Protein AF-A0A422ZQ59-F1 (afdb_monomer_lite)

Radius of gyration: 15.65 Å; chains: 1; bounding box: 48×26×38 Å

Organism: Klebsiella pneumoniae (NCBI:txid573)

Sequence (85 aa):
MGGKDRNYTVVYRGDFIDAVPDGRWMMIQRGKEFGGGYWFGRAYADCFWLEFERPMPLSSCVEYVVLYDHVAARAHEFEDEFKLE

Secondary structure (DSSP, 8-state):
------SEEEE-TT---SS--TT-EEEEEPPTTTT--EEEEEE-SS-EEESSSS-B-HHHHHHHHHHHHHHHHTTT---TT----

Foldseek 3Di:
DDDPPDQEEEAEPPDDDPDQDAQGWYWYWDDVVVVTATFIAHDHRPDTGGPDPDGDHPVVNSVVSVVVVVCVVCVVPDDPPDDDD

pLDDT: mean 87.74, std 12.7, range [37.28, 97.69]

Structure (mmCIF, N/CA/C/O backbone):
data_AF-A0A422ZQ59-F1
#
_entry.id   AF-A0A422ZQ59-F1
#
loop_
_atom_site.group_PDB
_atom_site.id
_atom_site.type_symbol
_atom_site.label_atom_id
_atom_site.label_alt_id
_atom_site.label_comp_id
_atom_site.label_asym_id
_atom_site.label_entity_id
_atom_site.label_seq_id
_atom_site.pdbx_PDB_ins_code
_atom_site.Cartn_x
_atom_site.Cartn_y
_atom_site.Cartn_z
_atom_site.occupancy
_atom_site.B_iso_or_equiv
_atom_site.auth_seq_id
_atom_site.auth_comp_id
_atom_site.auth_asym_id
_atom_site.auth_atom_id
_atom_site.pdbx_PDB_model_num
ATOM 1 N N . MET A 1 1 ? -16.650 8.721 -10.069 1.00 37.28 1 MET A N 1
ATOM 2 C CA . MET A 1 1 ? -15.663 9.796 -10.307 1.00 37.28 1 MET A CA 1
ATOM 3 C C . MET A 1 1 ? -14.319 9.144 -10.573 1.00 37.28 1 MET A C 1
ATOM 5 O O . MET A 1 1 ? -13.663 8.718 -9.634 1.00 37.28 1 MET A O 1
ATOM 9 N N . GLY A 1 2 ? -13.982 8.963 -11.852 1.00 38.28 2 GLY A N 1
ATOM 10 C CA . GLY A 1 2 ? -12.735 8.336 -12.283 1.00 38.28 2 GLY A CA 1
ATOM 11 C C . GLY A 1 2 ? -11.573 9.307 -12.117 1.00 38.28 2 GLY A C 1
ATOM 12 O O . GLY A 1 2 ? -11.363 10.179 -12.954 1.00 38.28 2 GLY A O 1
ATOM 13 N N . GLY A 1 3 ? -10.851 9.192 -11.005 1.00 39.94 3 GLY A N 1
ATOM 14 C CA . GLY A 1 3 ? -9.484 9.696 -10.937 1.00 39.94 3 GLY A CA 1
ATOM 15 C C . GLY A 1 3 ? -8.585 8.756 -11.736 1.00 39.94 3 GLY A C 1
ATOM 16 O O . GLY A 1 3 ? -8.873 7.563 -11.768 1.00 39.94 3 GLY A O 1
ATOM 17 N N . LYS A 1 4 ? -7.536 9.297 -12.380 1.00 51.31 4 LYS A N 1
ATOM 18 C CA . LYS A 1 4 ? -6.416 8.549 -12.992 1.00 51.31 4 LYS A CA 1
ATOM 19 C C . LYS A 1 4 ? -6.234 7.189 -12.317 1.00 51.31 4 LYS A C 1
ATOM 21 O O . LYS A 1 4 ? -6.152 7.180 -11.088 1.00 51.31 4 LYS A O 1
ATOM 26 N N . ASP A 1 5 ? -6.126 6.109 -13.093 1.00 60.09 5 ASP A N 1
ATOM 27 C CA . AS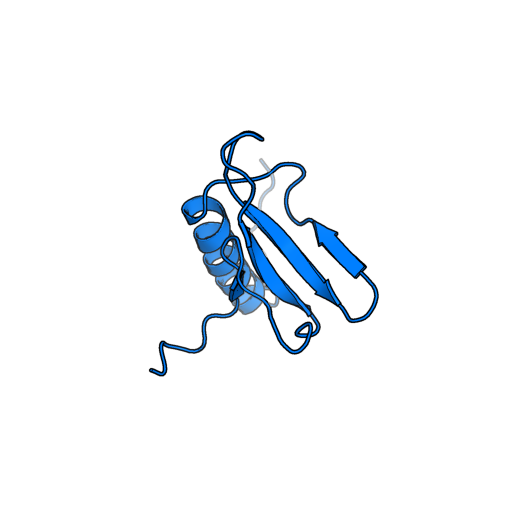P A 1 5 ? -5.754 4.788 -12.581 1.00 60.09 5 ASP A CA 1
ATOM 28 C C . ASP A 1 5 ? -4.440 4.909 -11.805 1.00 60.09 5 ASP A C 1
ATOM 30 O O . ASP A 1 5 ? -3.343 4.940 -12.357 1.00 60.09 5 ASP A O 1
ATOM 34 N N . ARG A 1 6 ? -4.563 5.098 -10.493 1.00 72.25 6 ARG A N 1
ATOM 35 C CA . ARG A 1 6 ? -3.440 5.143 -9.570 1.00 72.25 6 ARG A CA 1
ATOM 36 C C . ARG A 1 6 ? -3.045 3.701 -9.345 1.00 72.25 6 ARG A C 1
ATOM 38 O O . ARG A 1 6 ? -3.909 2.893 -9.006 1.00 72.25 6 ARG A O 1
ATOM 45 N N . ASN A 1 7 ? -1.757 3.394 -9.448 1.00 85.62 7 ASN A N 1
ATOM 46 C CA . ASN A 1 7 ? -1.221 2.056 -9.185 1.00 85.62 7 ASN A CA 1
ATOM 47 C C . ASN A 1 7 ? -1.328 1.639 -7.697 1.00 85.62 7 ASN A C 1
ATOM 49 O O . ASN A 1 7 ? -0.635 0.742 -7.241 1.00 85.62 7 ASN A O 1
ATOM 53 N N . TYR A 1 8 ? -2.178 2.301 -6.906 1.00 91.44 8 TYR A N 1
ATOM 54 C CA . TYR A 1 8 ? -2.419 2.009 -5.502 1.00 91.44 8 TYR A CA 1
ATOM 55 C C . TYR A 1 8 ? -3.885 2.235 -5.116 1.00 91.44 8 TYR A C 1
ATOM 57 O O . TYR A 1 8 ? -4.610 2.991 -5.766 1.00 91.44 8 TYR A O 1
ATOM 65 N N . THR A 1 9 ? -4.299 1.604 -4.020 1.00 92.62 9 THR A N 1
ATOM 66 C CA . THR A 1 9 ? -5.603 1.778 -3.372 1.00 92.62 9 THR A CA 1
ATOM 67 C C . THR A 1 9 ? -5.394 2.293 -1.952 1.00 92.62 9 THR A C 1
ATOM 69 O O . THR A 1 9 ? -4.574 1.758 -1.210 1.00 92.62 9 THR A O 1
ATOM 72 N N . VAL A 1 10 ? -6.140 3.323 -1.553 1.00 94.38 10 VAL A N 1
ATOM 73 C CA . VAL A 1 10 ? -6.157 3.805 -0.164 1.00 94.38 10 VAL A CA 1
ATOM 74 C C . VAL A 1 10 ? -7.438 3.313 0.490 1.00 94.38 10 VAL A C 1
ATOM 76 O O . VAL A 1 10 ? -8.517 3.555 -0.042 1.00 94.38 10 VAL A O 1
ATOM 79 N N . VAL A 1 11 ? -7.312 2.631 1.625 1.00 94.81 11 VAL A N 1
ATOM 80 C CA . VAL A 1 11 ? -8.442 2.168 2.437 1.00 94.81 11 VAL A CA 1
ATOM 81 C C . VAL A 1 11 ? -8.481 3.020 3.699 1.00 94.81 11 VAL A C 1
ATOM 83 O O . VAL A 1 11 ? -7.571 2.937 4.532 1.00 94.81 11 VAL A O 1
ATOM 86 N N . TYR A 1 12 ? -9.496 3.877 3.826 1.00 94.75 12 TYR A N 1
ATOM 87 C CA . TYR A 1 12 ? -9.675 4.690 5.025 1.00 94.75 12 TYR A CA 1
ATOM 88 C C . TYR A 1 12 ? -10.361 3.892 6.135 1.00 94.75 12 TYR A C 1
ATOM 90 O O . TYR A 1 12 ? -10.907 2.809 5.932 1.00 94.75 12 TYR A O 1
ATOM 98 N N . ARG A 1 13 ? -10.305 4.413 7.362 1.00 90.56 13 ARG A N 1
ATOM 99 C CA . ARG A 1 13 ? -10.936 3.753 8.505 1.00 90.56 13 ARG A CA 1
ATOM 100 C C . ARG A 1 13 ? -12.447 3.655 8.308 1.00 90.56 13 ARG A C 1
ATOM 102 O O . ARG A 1 13 ? -13.113 4.675 8.178 1.00 90.56 13 ARG A O 1
ATOM 109 N N . GLY A 1 14 ? -12.966 2.437 8.431 1.00 89.50 14 GLY A N 1
ATOM 110 C CA . GLY A 1 14 ? -14.391 2.149 8.276 1.00 89.50 14 GLY A CA 1
ATOM 111 C C . GLY A 1 14 ? -14.799 1.855 6.834 1.00 89.50 14 GLY A C 1
ATOM 112 O O . GLY A 1 14 ? -15.935 1.439 6.625 1.00 89.50 14 GLY A O 1
ATOM 113 N N . ASP A 1 15 ? -13.884 2.011 5.875 1.00 92.75 15 ASP A N 1
ATOM 114 C CA . ASP A 1 15 ? -14.110 1.588 4.499 1.00 92.75 15 ASP A CA 1
ATOM 115 C C . ASP A 1 15 ? -13.906 0.078 4.361 1.00 92.75 15 ASP A C 1
ATOM 117 O O . ASP A 1 15 ? -13.093 -0.538 5.057 1.00 92.75 15 ASP A O 1
ATOM 121 N N . PHE A 1 16 ? -14.618 -0.498 3.397 1.00 87.25 16 PHE A N 1
ATOM 122 C CA . PHE A 1 16 ? -14.473 -1.882 2.973 1.00 87.25 16 PHE A CA 1
ATOM 123 C C . PHE A 1 16 ? -14.167 -1.913 1.479 1.00 87.25 16 PHE A C 1
ATOM 125 O O . PHE A 1 16 ? -14.616 -1.050 0.723 1.00 87.25 16 PHE A O 1
ATOM 132 N N . ILE A 1 17 ? -13.393 -2.910 1.062 1.00 87.31 17 ILE A N 1
ATOM 133 C CA . ILE A 1 17 ? -13.176 -3.224 -0.349 1.00 87.31 17 ILE A CA 1
ATOM 134 C C . ILE A 1 17 ? -13.855 -4.556 -0.658 1.00 87.31 17 ILE A C 1
ATOM 136 O O . ILE A 1 17 ? -13.772 -5.489 0.138 1.00 87.31 17 ILE A O 1
ATOM 140 N N . ASP A 1 18 ? -14.522 -4.641 -1.806 1.00 85.56 18 ASP A N 1
ATOM 141 C CA . ASP A 1 18 ? -15.311 -5.826 -2.170 1.00 85.56 18 ASP A CA 1
ATOM 142 C C . ASP A 1 18 ? -14.440 -7.020 -2.582 1.00 85.56 18 ASP A C 1
ATOM 144 O O . ASP A 1 18 ? -14.853 -8.173 -2.477 1.00 85.56 18 ASP A O 1
ATOM 148 N N . ALA A 1 19 ? -13.224 -6.751 -3.056 1.00 85.69 19 ALA A N 1
ATOM 149 C CA . ALA A 1 19 ? -12.263 -7.766 -3.454 1.00 85.69 19 ALA A CA 1
ATOM 150 C C . ALA A 1 19 ? -10.841 -7.267 -3.214 1.00 85.69 19 ALA A C 1
ATOM 152 O O . ALA A 1 19 ? -10.554 -6.086 -3.417 1.00 85.69 19 ALA A O 1
ATOM 153 N N . VAL A 1 20 ? -9.953 -8.181 -2.818 1.00 83.00 20 VAL A N 1
ATOM 154 C CA . VAL A 1 20 ? -8.523 -7.903 -2.681 1.00 83.00 20 VAL A CA 1
ATOM 155 C C . VAL A 1 20 ? -7.889 -7.894 -4.076 1.00 83.00 20 VAL A C 1
ATOM 157 O O . VAL A 1 20 ? -7.885 -8.930 -4.741 1.00 83.00 20 VAL A O 1
ATOM 160 N N . PRO A 1 21 ? -7.385 -6.745 -4.557 1.00 83.62 21 PRO A N 1
ATOM 161 C CA . PRO A 1 21 ? -6.755 -6.669 -5.866 1.00 83.62 21 PRO A CA 1
ATOM 162 C C . PRO A 1 21 ? -5.368 -7.319 -5.828 1.00 83.62 21 PRO A C 1
ATOM 164 O O . PRO A 1 21 ? -4.488 -6.847 -5.111 1.00 83.62 21 PRO A O 1
ATOM 167 N N . ASP A 1 22 ? -5.182 -8.371 -6.623 1.00 90.56 22 ASP A N 1
ATOM 168 C CA . ASP A 1 22 ? -3.951 -9.165 -6.654 1.00 90.56 22 ASP A CA 1
ATOM 169 C C . ASP A 1 22 ? -2.721 -8.322 -7.035 1.00 90.56 22 ASP A C 1
ATOM 171 O O . ASP A 1 22 ? -2.711 -7.629 -8.055 1.00 90.56 22 ASP A O 1
ATOM 175 N N . GLY A 1 23 ? -1.700 -8.333 -6.177 1.00 91.00 23 GLY A N 1
ATOM 176 C CA . GLY A 1 23 ? -0.431 -7.627 -6.367 1.00 91.00 23 GLY A CA 1
ATOM 177 C C . GLY A 1 23 ? -0.503 -6.096 -6.328 1.00 91.00 23 GLY A C 1
ATOM 178 O O . GLY A 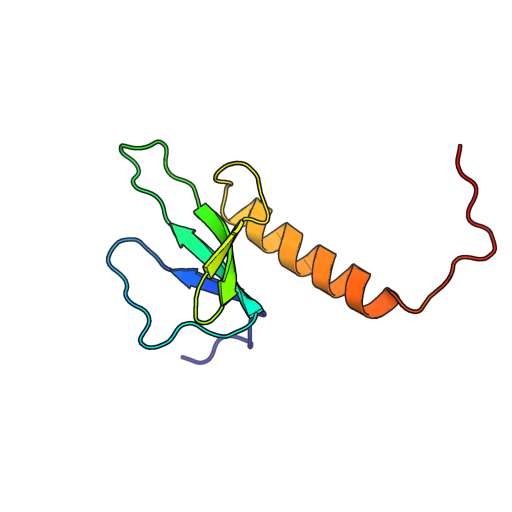1 23 ? 0.528 -5.439 -6.488 1.00 91.00 23 GLY A O 1
ATOM 179 N N . ARG A 1 24 ? -1.679 -5.494 -6.107 1.00 90.94 24 ARG A N 1
ATOM 180 C CA . ARG A 1 24 ? -1.837 -4.032 -6.120 1.00 90.94 24 ARG A CA 1
ATOM 181 C C . ARG A 1 24 ? -1.300 -3.415 -4.834 1.00 90.94 24 ARG A C 1
ATOM 183 O O . ARG A 1 24 ? -1.500 -3.947 -3.740 1.00 90.94 24 ARG A O 1
ATOM 190 N N . TRP A 1 25 ? -0.680 -2.242 -4.954 1.00 94.56 25 TRP A N 1
ATOM 191 C CA . TRP A 1 25 ? -0.278 -1.462 -3.789 1.00 94.56 25 TRP A CA 1
ATOM 192 C C . TRP A 1 25 ? -1.498 -1.027 -2.978 1.00 94.56 25 TRP A C 1
ATOM 194 O O . TRP A 1 25 ? -2.461 -0.474 -3.514 1.00 94.56 25 TRP A O 1
ATOM 204 N N . MET A 1 26 ? -1.447 -1.225 -1.669 1.00 95.31 26 MET A N 1
ATOM 205 C CA . MET A 1 26 ? -2.494 -0.813 -0.748 1.00 95.31 26 MET A CA 1
ATOM 206 C C . MET A 1 26 ? -1.929 0.005 0.406 1.00 95.31 26 MET A C 1
ATOM 208 O O . MET A 1 26 ? -0.866 -0.289 0.948 1.00 95.31 26 MET A O 1
ATOM 212 N N . MET A 1 27 ? -2.678 1.038 0.783 1.00 96.19 27 MET A N 1
ATOM 213 C CA . MET A 1 27 ? -2.399 1.933 1.902 1.00 96.19 27 MET A CA 1
ATOM 214 C C . MET A 1 27 ? -3.581 1.859 2.868 1.00 96.19 27 MET A C 1
ATOM 216 O O . MET A 1 27 ? -4.626 2.461 2.622 1.00 96.19 27 MET A O 1
ATOM 220 N N . ILE A 1 28 ? -3.432 1.107 3.956 1.00 95.62 28 ILE A N 1
ATOM 221 C CA . ILE A 1 28 ? -4.512 0.818 4.908 1.00 95.62 28 ILE A CA 1
ATOM 222 C C . ILE A 1 28 ? -4.363 1.726 6.129 1.00 95.62 28 ILE A C 1
ATOM 224 O O . ILE A 1 28 ? -3.367 1.655 6.852 1.00 95.62 28 ILE A O 1
ATOM 228 N N . GLN A 1 29 ? -5.343 2.600 6.358 1.00 96.94 29 GLN A N 1
ATOM 229 C CA . GLN A 1 29 ? -5.284 3.614 7.409 1.00 96.94 29 GLN A CA 1
ATOM 230 C C . GLN A 1 29 ? -5.417 3.009 8.814 1.00 96.94 29 GLN A C 1
ATOM 232 O O . GLN A 1 29 ? -6.361 2.279 9.112 1.00 96.94 29 GLN A O 1
ATOM 237 N N . ARG A 1 30 ? -4.516 3.390 9.726 1.00 94.62 30 ARG A N 1
ATOM 238 C CA . ARG A 1 30 ? -4.531 2.937 11.124 1.00 94.62 30 ARG A CA 1
ATOM 239 C C . ARG A 1 30 ? -5.433 3.793 12.023 1.00 94.62 30 ARG A C 1
ATOM 241 O O . ARG A 1 30 ? -5.702 4.975 11.769 1.00 94.62 30 ARG A O 1
ATOM 248 N N . GLY A 1 31 ? -5.845 3.200 13.145 1.00 92.75 31 GLY A N 1
ATOM 249 C CA . GLY A 1 31 ? -6.395 3.907 14.306 1.00 92.75 31 GLY A CA 1
ATOM 250 C C . GLY A 1 31 ? -5.489 5.063 14.760 1.00 92.75 31 GLY A C 1
ATOM 251 O O . GLY A 1 31 ? -4.271 4.908 14.800 1.00 92.75 31 GLY A O 1
ATOM 252 N N . LYS A 1 32 ? -6.060 6.216 15.131 1.00 89.81 32 LYS A N 1
ATOM 253 C CA . LYS A 1 32 ? -5.310 7.393 15.613 1.00 89.81 32 LYS A CA 1
ATOM 254 C C . LYS A 1 32 ? -4.842 7.115 17.036 1.00 89.81 32 LYS A C 1
ATOM 256 O O . LYS A 1 32 ? -3.700 7.392 17.369 1.00 89.81 32 LYS A O 1
ATOM 261 N N . GLU A 1 33 ? -5.710 6.470 17.806 1.00 93.25 33 GLU A N 1
ATOM 262 C CA . GLU A 1 33 ? -5.479 5.892 19.123 1.00 93.25 33 GLU A CA 1
ATOM 263 C C . GLU A 1 33 ? -4.289 4.921 19.160 1.00 93.25 33 GLU A C 1
ATOM 265 O O . GLU A 1 33 ? -3.631 4.800 20.186 1.00 93.25 33 GLU A O 1
ATOM 270 N N . PHE A 1 34 ? -3.956 4.290 18.030 1.00 90.06 34 PHE A N 1
ATOM 271 C CA . PHE A 1 34 ? -2.804 3.402 17.929 1.00 90.06 34 PHE A CA 1
ATOM 272 C C . PHE A 1 34 ? -1.560 4.089 17.376 1.00 90.06 34 PHE A C 1
ATOM 274 O O . PHE A 1 34 ? -0.562 3.404 17.232 1.00 90.06 34 PHE A O 1
ATOM 281 N N . GLY A 1 35 ? -1.589 5.388 17.052 1.00 91.12 35 GLY A N 1
ATOM 282 C CA . GLY A 1 35 ? -0.464 6.142 16.477 1.00 91.12 35 GLY A CA 1
ATOM 283 C C . GLY A 1 35 ? -0.652 6.595 15.021 1.00 91.12 35 GLY A C 1
ATOM 284 O O . GLY A 1 35 ? 0.222 7.264 14.478 1.00 91.12 35 GLY A O 1
ATOM 285 N N . GLY A 1 36 ? -1.780 6.272 14.376 1.00 94.19 36 GLY A N 1
ATOM 286 C CA . GLY A 1 36 ? -2.123 6.753 13.031 1.00 94.19 36 GLY A CA 1
ATOM 287 C C . GLY A 1 36 ? -1.251 6.184 11.903 1.00 94.19 36 GLY A C 1
ATOM 288 O O . GLY A 1 36 ? -0.700 5.094 12.014 1.00 94.19 36 GLY A O 1
ATOM 289 N N . GLY A 1 37 ? -1.142 6.903 10.785 1.00 96.62 37 GLY A N 1
ATOM 290 C CA . GLY A 1 37 ? -0.383 6.447 9.612 1.00 96.62 37 GLY A CA 1
ATOM 291 C C . GLY A 1 37 ? -1.068 5.326 8.824 1.00 96.62 37 GLY A C 1
ATOM 292 O O . GLY A 1 37 ? -2.256 5.050 9.017 1.00 96.62 37 GLY A O 1
ATOM 293 N N . TYR A 1 38 ? -0.311 4.716 7.913 1.00 97.69 38 TYR A N 1
ATOM 294 C CA . TYR A 1 38 ? -0.797 3.711 6.971 1.00 97.69 38 TYR A CA 1
ATOM 295 C C . TYR A 1 38 ? 0.116 2.493 6.963 1.00 97.69 38 TYR A C 1
ATOM 297 O O . TYR A 1 38 ? 1.337 2.633 6.876 1.00 97.69 38 TYR A O 1
ATOM 305 N N . TRP A 1 39 ? -0.484 1.307 7.019 1.00 97.00 39 TRP A N 1
ATOM 306 C CA . TRP A 1 39 ? 0.197 0.097 6.581 1.00 97.00 39 TRP A CA 1
ATOM 307 C C . TRP A 1 39 ? 0.281 0.118 5.063 1.00 97.00 39 TRP A C 1
ATOM 309 O O . TRP A 1 39 ? -0.728 0.340 4.392 1.00 97.00 39 TRP A O 1
ATOM 319 N N . PHE A 1 40 ? 1.485 -0.077 4.543 1.00 97.44 40 PHE A N 1
ATOM 320 C CA . PHE A 1 40 ? 1.764 -0.026 3.120 1.00 97.44 40 PHE A CA 1
ATOM 321 C C . PHE A 1 40 ? 2.360 -1.348 2.664 1.00 97.44 40 PHE A C 1
ATOM 323 O O . PHE A 1 40 ? 3.237 -1.902 3.330 1.00 97.44 40 PHE A O 1
ATOM 330 N N . GLY A 1 41 ? 1.846 -1.861 1.556 1.00 96.50 41 GLY A N 1
ATOM 331 C CA . GLY A 1 41 ? 2.178 -3.197 1.100 1.00 96.50 41 GLY A CA 1
ATOM 332 C C . GLY A 1 41 ? 1.385 -3.621 -0.122 1.00 96.50 41 GLY A C 1
ATOM 333 O O . GLY A 1 41 ? 0.591 -2.846 -0.661 1.00 96.50 41 GLY A O 1
ATOM 334 N N . ARG A 1 42 ? 1.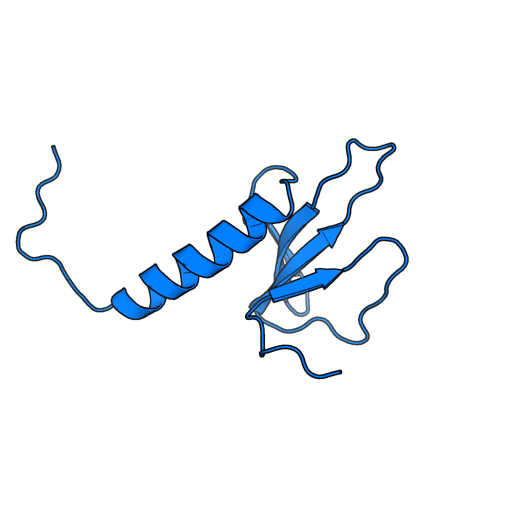590 -4.866 -0.541 1.00 94.88 42 ARG A N 1
ATOM 335 C CA . ARG A 1 42 ? 0.818 -5.517 -1.604 1.00 94.88 42 ARG A CA 1
ATOM 336 C C . ARG A 1 42 ? -0.145 -6.517 -1.009 1.00 94.88 42 ARG A C 1
ATOM 338 O O . ARG A 1 42 ? 0.202 -7.236 -0.074 1.00 94.88 42 ARG A O 1
ATOM 345 N N . ALA A 1 43 ? -1.341 -6.569 -1.568 1.00 91.00 43 ALA A N 1
ATOM 346 C CA . ALA A 1 43 ? -2.329 -7.552 -1.174 1.00 91.00 43 ALA A CA 1
ATOM 347 C C . ALA A 1 43 ? -2.454 -8.647 -2.231 1.00 91.00 43 ALA A C 1
ATOM 349 O O . ALA A 1 43 ? -2.377 -8.382 -3.428 1.00 91.00 43 ALA A O 1
ATOM 350 N N . TYR A 1 44 ? -2.641 -9.869 -1.760 1.00 90.75 44 TYR A N 1
ATOM 351 C CA . TYR A 1 44 ? -2.863 -11.069 -2.552 1.00 90.75 44 TYR A CA 1
ATOM 352 C C . TYR A 1 44 ? -4.078 -11.797 -1.972 1.00 90.75 44 TYR A C 1
ATOM 354 O O . TYR A 1 44 ? -4.610 -11.410 -0.928 1.00 90.75 44 TYR A O 1
ATOM 362 N N . ALA A 1 45 ? -4.535 -12.856 -2.637 1.00 88.50 45 ALA A N 1
ATOM 363 C CA . ALA A 1 45 ? -5.738 -13.575 -2.217 1.00 88.50 45 ALA A CA 1
ATOM 364 C C . ALA A 1 45 ? -5.651 -14.149 -0.786 1.00 88.50 45 ALA A C 1
ATOM 366 O O . ALA A 1 45 ? -6.670 -14.276 -0.110 1.00 88.50 45 ALA A O 1
ATOM 367 N N . ASP A 1 46 ? -4.449 -14.491 -0.325 1.00 89.81 46 ASP A N 1
ATOM 368 C CA . ASP A 1 46 ? -4.189 -15.191 0.934 1.00 89.81 46 ASP A CA 1
ATOM 369 C C . ASP A 1 46 ? -3.336 -14.396 1.931 1.00 89.81 46 ASP A C 1
ATOM 371 O O . ASP A 1 46 ? -3.226 -14.782 3.097 1.00 89.81 46 ASP A O 1
ATOM 375 N N . CYS A 1 47 ? -2.727 -13.287 1.508 1.00 91.12 47 CYS A N 1
ATOM 376 C CA . CYS A 1 47 ? -1.805 -12.547 2.354 1.00 91.12 47 CYS A CA 1
ATOM 377 C C . CYS A 1 47 ? -1.728 -11.054 2.027 1.00 91.12 47 CYS A C 1
ATOM 379 O O . CYS A 1 47 ? -2.087 -10.581 0.949 1.00 91.12 47 CYS A O 1
ATOM 381 N N . PHE A 1 48 ? -1.218 -10.303 3.002 1.00 92.88 48 PHE A N 1
ATOM 382 C CA 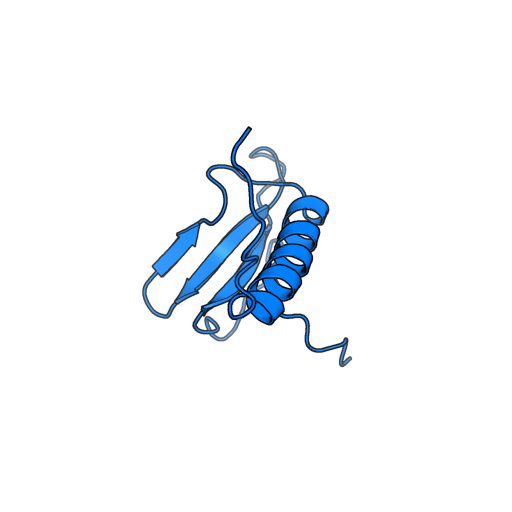. PHE A 1 48 ? -0.827 -8.912 2.838 1.00 92.88 48 PHE A CA 1
ATOM 383 C C . PHE A 1 48 ? 0.660 -8.781 3.157 1.00 92.88 48 PHE A C 1
ATOM 385 O O . PHE A 1 48 ? 1.076 -8.993 4.297 1.00 92.88 48 PHE A O 1
ATOM 392 N N . TRP A 1 49 ? 1.459 -8.448 2.147 1.00 95.56 49 TRP A N 1
ATOM 393 C CA . TRP A 1 49 ? 2.901 -8.293 2.283 1.00 95.56 49 TRP A CA 1
ATOM 394 C C . TRP A 1 49 ? 3.237 -6.833 2.570 1.00 95.56 49 TRP A C 1
ATOM 396 O O . TRP A 1 49 ? 3.024 -5.963 1.730 1.00 95.56 49 TRP A O 1
ATOM 406 N N . LEU A 1 50 ? 3.779 -6.577 3.761 1.00 96.44 50 LEU A N 1
ATOM 407 C CA . LEU A 1 50 ? 4.296 -5.274 4.171 1.00 96.44 50 LEU A CA 1
ATOM 408 C C . LEU A 1 50 ? 5.544 -4.862 3.382 1.00 96.44 50 LEU A C 1
ATOM 410 O O . LEU A 1 50 ? 6.548 -5.567 3.396 1.00 96.44 50 LEU A O 1
ATOM 414 N N . GLU A 1 51 ? 5.493 -3.676 2.780 1.00 96.19 51 GLU A N 1
ATOM 415 C CA . GLU A 1 51 ? 6.648 -3.072 2.105 1.00 96.19 51 GLU A CA 1
ATOM 416 C C . GLU A 1 51 ? 7.537 -2.299 3.085 1.00 96.19 51 GLU A C 1
ATOM 418 O O . GLU A 1 51 ? 8.753 -2.230 2.939 1.00 96.19 51 GLU A O 1
ATOM 423 N N . PHE A 1 52 ? 6.922 -1.723 4.119 1.00 95.88 52 PHE A N 1
ATOM 424 C CA . PHE A 1 52 ? 7.623 -1.039 5.198 1.00 95.88 52 PHE A CA 1
ATOM 425 C C . PHE A 1 52 ? 7.439 -1.787 6.513 1.00 95.88 52 PHE A C 1
ATOM 427 O O . PHE A 1 52 ? 6.339 -2.225 6.849 1.00 95.88 52 PHE A O 1
ATOM 434 N N . GLU A 1 53 ? 8.502 -1.838 7.314 1.00 95.38 53 GLU A N 1
ATOM 435 C CA . GLU A 1 53 ? 8.506 -2.490 8.632 1.00 95.38 53 GLU A CA 1
ATOM 436 C C . GLU A 1 53 ? 7.576 -1.813 9.651 1.00 95.38 53 GLU A C 1
ATOM 438 O O . GLU A 1 53 ? 7.235 -2.385 10.687 1.00 95.38 53 GLU A O 1
ATOM 443 N N . ARG A 1 54 ? 7.164 -0.570 9.382 1.00 95.50 54 ARG A N 1
ATOM 444 C CA . ARG A 1 54 ? 6.318 0.231 10.266 1.00 95.50 54 ARG A CA 1
ATOM 445 C C . ARG A 1 54 ? 5.322 1.077 9.476 1.00 95.50 54 ARG A C 1
ATOM 447 O O . ARG A 1 54 ? 5.585 1.398 8.317 1.00 95.50 54 ARG A O 1
ATOM 454 N N . PRO A 1 55 ? 4.217 1.515 10.101 1.00 96.81 55 PRO A N 1
ATOM 455 C CA . PRO A 1 55 ? 3.268 2.405 9.451 1.00 96.81 55 PRO A CA 1
ATOM 456 C C . PRO A 1 55 ? 3.903 3.753 9.113 1.00 96.81 55 PRO A C 1
ATOM 458 O O . PRO A 1 55 ? 4.613 4.331 9.938 1.00 96.81 55 PRO A O 1
ATOM 461 N N . MET A 1 56 ? 3.594 4.274 7.928 1.00 97.50 56 MET A N 1
ATOM 462 C CA . MET A 1 56 ? 4.193 5.500 7.396 1.00 97.50 56 MET A CA 1
ATOM 463 C C . MET A 1 56 ? 3.134 6.572 7.096 1.00 97.50 56 MET A C 1
ATOM 465 O O . MET A 1 56 ? 1.938 6.268 6.998 1.00 97.50 56 MET A O 1
ATOM 469 N N . PRO A 1 57 ? 3.530 7.851 6.957 1.00 96.62 57 PRO A N 1
ATOM 470 C CA . PRO A 1 57 ? 2.659 8.879 6.399 1.00 96.62 57 PRO A CA 1
ATOM 471 C C . PRO A 1 57 ? 2.204 8.513 4.980 1.00 96.62 57 PRO A C 1
ATOM 473 O O . PRO A 1 57 ? 2.950 7.897 4.218 1.00 96.62 57 PRO A O 1
ATOM 476 N N . LEU A 1 58 ? 0.998 8.949 4.597 1.00 95.94 58 LEU A N 1
ATOM 477 C CA . LEU A 1 58 ? 0.458 8.692 3.255 1.00 95.94 58 LEU A CA 1
ATOM 478 C C . LEU A 1 58 ? 1.387 9.221 2.154 1.00 95.94 58 LEU A C 1
ATOM 480 O O . LEU A 1 58 ? 1.570 8.562 1.138 1.00 95.94 58 LEU A O 1
ATOM 484 N N . SER A 1 59 ? 1.993 10.390 2.375 1.00 96.44 59 SER A N 1
ATOM 485 C CA . SER A 1 59 ? 2.930 11.009 1.434 1.00 96.44 59 SER A CA 1
ATOM 486 C C . SER A 1 59 ? 4.120 10.104 1.128 1.00 96.44 59 SER A C 1
ATOM 488 O O . SER A 1 59 ? 4.424 9.905 -0.041 1.00 96.44 59 SER A O 1
ATOM 490 N N . SER A 1 60 ? 4.728 9.495 2.151 1.00 97.31 60 SER A N 1
ATOM 491 C CA . SER A 1 60 ? 5.857 8.573 1.983 1.00 97.31 60 SER A CA 1
ATOM 492 C C . SER A 1 60 ? 5.464 7.316 1.204 1.00 97.31 60 SER A C 1
ATOM 494 O O . SER A 1 60 ? 6.239 6.823 0.394 1.00 97.31 60 SER A O 1
ATOM 496 N N . CYS A 1 61 ? 4.242 6.811 1.405 1.00 96.56 61 CYS A N 1
ATOM 497 C CA . CYS A 1 61 ? 3.736 5.660 0.653 1.00 96.56 61 CYS A CA 1
ATOM 498 C C . CYS A 1 61 ? 3.523 6.014 -0.829 1.00 96.56 61 CYS A C 1
ATOM 500 O O . CYS A 1 61 ? 3.877 5.243 -1.714 1.00 96.56 61 CYS A O 1
ATOM 502 N N . VAL A 1 62 ? 2.953 7.190 -1.114 1.00 95.44 62 VAL A N 1
ATOM 503 C CA . VAL A 1 62 ? 2.734 7.665 -2.491 1.00 95.44 62 VAL A CA 1
ATOM 504 C C . VAL A 1 62 ? 4.057 7.932 -3.205 1.00 95.44 62 VAL A C 1
ATOM 506 O O . VAL A 1 62 ? 4.208 7.539 -4.359 1.00 95.44 62 VAL A O 1
ATOM 509 N N . GLU A 1 63 ? 5.008 8.570 -2.526 1.00 96.00 63 GLU A N 1
ATOM 510 C CA . GLU A 1 63 ? 6.357 8.809 -3.042 1.00 96.00 63 GLU A CA 1
ATOM 511 C C . GLU A 1 63 ? 7.043 7.497 -3.428 1.00 96.00 63 GLU A C 1
ATOM 513 O O . GLU A 1 63 ? 7.569 7.387 -4.534 1.00 96.00 63 GLU A O 1
ATOM 518 N N . TYR A 1 64 ? 6.938 6.471 -2.577 1.00 95.44 64 TYR A N 1
ATOM 519 C CA . TYR A 1 64 ? 7.462 5.145 -2.884 1.00 95.44 64 TYR A CA 1
ATOM 520 C C . TYR A 1 64 ? 6.859 4.552 -4.155 1.00 95.44 64 TYR A C 1
ATOM 522 O O . TYR A 1 64 ? 7.605 4.100 -5.012 1.00 95.44 64 TYR A O 1
ATOM 530 N N . VAL A 1 65 ? 5.530 4.578 -4.318 1.00 94.12 65 VAL A N 1
ATOM 531 C CA . VAL A 1 65 ? 4.887 4.026 -5.526 1.00 94.12 65 VAL A CA 1
ATOM 532 C C . VAL A 1 65 ? 5.381 4.736 -6.789 1.00 94.12 65 VAL A C 1
ATOM 534 O O . VAL A 1 65 ? 5.682 4.080 -7.781 1.00 94.12 65 VAL A O 1
ATOM 537 N N . VAL A 1 66 ? 5.522 6.064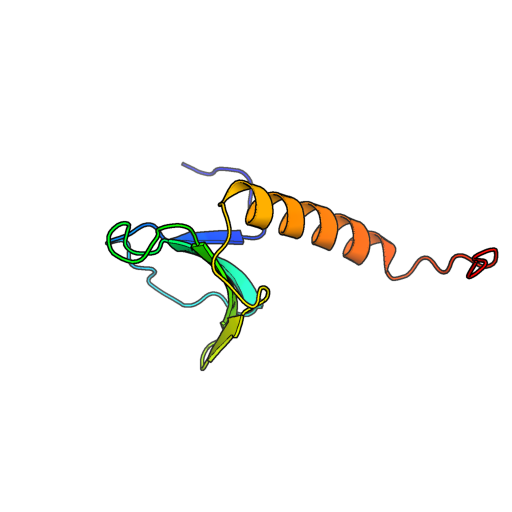 -6.749 1.00 92.25 66 VAL A N 1
ATOM 538 C CA . VAL A 1 66 ? 6.027 6.844 -7.892 1.00 92.25 66 VAL A CA 1
ATOM 539 C C . VAL A 1 66 ? 7.478 6.483 -8.223 1.00 92.25 66 VAL A C 1
ATOM 541 O O . VAL A 1 66 ? 7.806 6.283 -9.393 1.00 92.25 66 VAL A O 1
ATOM 544 N N . LEU A 1 67 ? 8.345 6.387 -7.211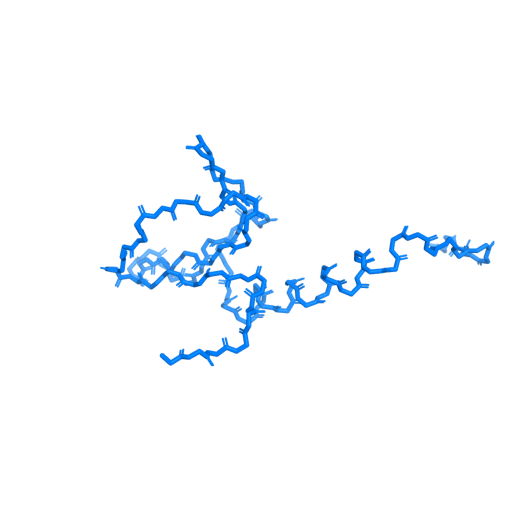 1.00 93.00 67 LEU A N 1
ATOM 545 C CA . LEU A 1 67 ? 9.746 5.998 -7.396 1.00 93.00 67 LEU A CA 1
ATOM 546 C C . LEU A 1 67 ? 9.869 4.552 -7.883 1.00 93.00 67 LEU A C 1
ATOM 548 O O . LEU A 1 67 ? 10.656 4.278 -8.784 1.00 93.00 67 LEU A O 1
ATOM 552 N N . TYR A 1 68 ? 9.060 3.648 -7.335 1.00 92.56 68 TYR A N 1
ATOM 553 C CA . TYR A 1 68 ? 9.004 2.252 -7.746 1.00 92.56 68 TYR A CA 1
ATOM 554 C C . TYR A 1 68 ? 8.637 2.130 -9.223 1.00 92.56 68 TYR A C 1
ATOM 556 O O . TYR A 1 68 ? 9.357 1.476 -9.969 1.00 92.56 68 TYR A O 1
ATOM 564 N N . ASP A 1 69 ? 7.570 2.800 -9.669 1.00 89.31 69 ASP A N 1
ATOM 565 C CA . ASP A 1 69 ? 7.149 2.777 -11.073 1.00 89.31 69 ASP A CA 1
ATOM 566 C C . ASP A 1 69 ? 8.248 3.352 -11.992 1.00 89.31 69 ASP A C 1
ATOM 568 O O . ASP A 1 69 ? 8.503 2.819 -13.074 1.00 89.31 69 ASP A O 1
ATOM 572 N N . HIS A 1 70 ? 8.950 4.400 -11.546 1.00 89.25 70 HIS A N 1
ATOM 573 C CA . HIS A 1 70 ? 10.071 4.989 -12.282 1.00 89.25 70 HIS A CA 1
ATOM 574 C C . HIS A 1 70 ? 11.262 4.029 -12.425 1.00 89.25 70 HIS A C 1
ATOM 576 O O . HIS A 1 70 ? 11.836 3.925 -13.512 1.00 89.25 70 HIS A O 1
ATOM 582 N N . VAL A 1 71 ? 11.641 3.339 -11.344 1.00 88.75 71 VAL A N 1
ATOM 583 C CA . VAL A 1 71 ? 12.724 2.341 -11.343 1.00 88.75 71 VAL A CA 1
ATOM 584 C C . VAL A 1 71 ? 12.318 1.114 -12.155 1.00 88.75 71 VAL A C 1
ATOM 586 O O . VAL A 1 71 ? 13.086 0.661 -12.996 1.00 88.75 71 VAL A O 1
ATOM 589 N N . ALA A 1 72 ? 11.096 0.610 -11.975 1.00 88.25 72 ALA A N 1
ATOM 590 C CA . ALA A 1 72 ? 10.581 -0.549 -12.696 1.00 88.25 72 ALA A CA 1
ATOM 591 C C . ALA A 1 72 ? 10.564 -0.321 -14.216 1.00 88.25 72 ALA A C 1
ATOM 593 O O . ALA A 1 72 ? 10.961 -1.206 -14.972 1.00 88.25 72 ALA A O 1
ATOM 594 N N . ALA A 1 73 ? 10.180 0.877 -14.672 1.00 88.38 73 ALA A N 1
ATOM 595 C CA . ALA A 1 73 ? 10.206 1.234 -16.092 1.00 88.38 73 ALA A CA 1
ATOM 596 C C . ALA A 1 73 ? 11.620 1.184 -16.700 1.00 88.38 73 ALA A C 1
ATOM 598 O O . ALA A 1 73 ? 11.770 0.876 -17.881 1.00 88.38 73 ALA A O 1
ATOM 599 N N . ARG A 1 74 ? 12.650 1.446 -15.889 1.00 87.75 74 ARG A N 1
ATOM 600 C CA . ARG A 1 74 ? 14.065 1.459 -16.288 1.00 87.75 74 ARG A CA 1
ATOM 601 C C . ARG A 1 74 ? 14.838 0.222 -15.854 1.00 87.75 74 ARG A C 1
ATOM 603 O O . ARG A 1 74 ? 16.036 0.156 -16.063 1.00 87.75 74 ARG A O 1
ATOM 610 N N . ALA A 1 75 ? 14.177 -0.788 -15.293 1.00 84.50 75 ALA A N 1
ATOM 611 C CA . ALA A 1 75 ? 14.855 -1.965 -14.748 1.00 84.50 75 ALA A CA 1
ATOM 612 C C . ALA A 1 75 ? 15.632 -2.783 -15.802 1.00 84.50 75 ALA A C 1
ATOM 614 O O . ALA A 1 75 ? 16.445 -3.630 -15.448 1.00 84.50 75 ALA A O 1
ATOM 615 N N . HIS A 1 76 ? 15.366 -2.549 -17.089 1.00 83.44 76 HIS A N 1
ATOM 616 C CA . HIS A 1 76 ? 16.070 -3.156 -18.217 1.00 83.44 76 HIS A CA 1
ATOM 617 C C . HIS A 1 76 ? 17.307 -2.357 -18.668 1.00 83.44 76 HIS A C 1
ATOM 619 O O . HIS A 1 76 ? 18.087 -2.854 -19.477 1.00 83.44 76 HIS A O 1
ATOM 625 N N . GLU A 1 77 ? 17.472 -1.126 -18.182 1.00 85.00 77 GLU A N 1
ATOM 626 C CA . GLU A 1 77 ? 18.612 -0.264 -18.472 1.00 85.00 77 GLU A CA 1
ATOM 627 C C . GLU A 1 77 ? 19.755 -0.662 -17.526 1.00 85.00 77 GLU A C 1
ATOM 629 O O . GLU A 1 77 ? 19.658 -0.501 -16.310 1.00 85.00 77 GLU A O 1
ATOM 634 N N . PHE A 1 78 ? 20.825 -1.237 -18.076 1.00 76.50 78 PHE A N 1
ATOM 635 C CA . PHE A 1 78 ? 22.044 -1.538 -17.329 1.00 76.50 78 PHE A CA 1
ATOM 636 C C . PHE A 1 78 ? 23.029 -0.385 -17.527 1.00 76.50 78 PHE A C 1
ATOM 638 O O . PHE A 1 78 ? 23.353 -0.032 -18.661 1.00 76.50 78 PHE A O 1
ATOM 645 N N . GLU A 1 79 ? 23.471 0.237 -16.437 1.00 76.19 79 GLU A N 1
ATOM 646 C CA . GLU A 1 79 ? 24.435 1.333 -16.497 1.00 76.19 79 GLU A CA 1
ATOM 647 C C . GLU A 1 79 ? 25.854 0.749 -16.548 1.00 76.19 79 GLU A C 1
ATOM 649 O O . GLU A 1 79 ? 26.451 0.431 -15.520 1.00 76.19 79 GLU A O 1
ATOM 654 N N . ASP A 1 80 ? 26.387 0.585 -17.764 1.00 75.75 80 ASP A N 1
ATOM 655 C CA . ASP A 1 80 ? 27.715 -0.005 -18.013 1.00 75.75 80 ASP A CA 1
ATOM 656 C C . ASP A 1 80 ? 28.859 0.739 -17.289 1.00 75.75 80 ASP A C 1
ATOM 658 O O . ASP A 1 80 ? 29.911 0.159 -17.016 1.00 75.75 80 ASP A O 1
ATOM 662 N N . GLU A 1 81 ? 28.663 2.021 -16.960 1.00 81.12 81 GLU A N 1
ATOM 663 C CA . GLU A 1 81 ? 29.649 2.875 -16.287 1.00 81.12 81 GLU A CA 1
ATOM 664 C C . GLU A 1 81 ? 29.447 2.997 -14.766 1.00 81.12 81 GLU A C 1
ATOM 666 O O . GLU A 1 81 ? 30.159 3.768 -14.117 1.00 81.12 81 GLU A O 1
ATOM 671 N N . PHE A 1 82 ? 28.517 2.240 -14.172 1.00 79.88 82 PHE A N 1
ATOM 672 C CA . PHE A 1 82 ? 28.267 2.297 -12.733 1.00 79.88 82 PHE A CA 1
ATOM 673 C C . PHE A 1 82 ? 29.529 1.943 -11.929 1.00 79.88 82 PHE A C 1
ATOM 675 O O . PHE A 1 82 ? 30.094 0.851 -12.047 1.00 79.88 82 PHE A O 1
ATOM 682 N N . LYS A 1 83 ? 29.969 2.869 -11.071 1.00 77.75 83 LYS A N 1
ATOM 683 C CA . LYS A 1 83 ? 31.073 2.658 -10.128 1.00 77.75 83 LYS A CA 1
ATOM 684 C C . LYS A 1 83 ? 30.529 2.687 -8.709 1.00 77.75 83 LYS A C 1
ATOM 686 O O . LYS A 1 83 ? 29.934 3.675 -8.293 1.00 77.75 83 LYS A O 1
ATOM 691 N N . LEU A 1 84 ? 30.757 1.599 -7.977 1.00 74.88 84 LEU A N 1
ATOM 692 C CA . LEU A 1 84 ? 30.529 1.554 -6.538 1.00 74.88 84 LEU A CA 1
ATOM 693 C C . LEU A 1 84 ? 31.670 2.341 -5.871 1.00 74.88 84 LEU A C 1
ATOM 695 O O . LEU A 1 84 ? 32.819 1.897 -5.933 1.00 74.88 84 LEU A O 1
ATOM 699 N N . GLU A 1 85 ? 31.373 3.513 -5.310 1.00 61.44 85 GLU A N 1
ATOM 700 C CA . GLU A 1 85 ? 32.288 4.233 -4.406 1.00 61.44 85 GLU A CA 1
ATOM 701 C C . GLU A 1 85 ? 32.156 3.728 -2.965 1.00 61.44 85 GLU A C 1
ATOM 703 O O . GLU A 1 85 ? 31.010 3.477 -2.520 1.00 61.44 85 GLU A O 1
#